Protein AF-A0A5T1T9F3-F1 (afdb_monomer_lite)

Structure (mmCIF, N/CA/C/O backbone):
data_AF-A0A5T1T9F3-F1
#
_entry.id   AF-A0A5T1T9F3-F1
#
loop_
_atom_site.group_PDB
_atom_site.id
_atom_site.type_symbol
_atom_site.label_atom_id
_atom_site.label_alt_id
_atom_site.label_comp_id
_atom_site.label_asym_id
_atom_site.label_entity_id
_atom_site.label_seq_id
_atom_site.pdbx_PDB_ins_code
_atom_site.Cartn_x
_atom_site.Cartn_y
_atom_site.Cartn_z
_atom_site.occupancy
_atom_site.B_iso_or_equiv
_atom_site.auth_seq_id
_atom_site.auth_comp_id
_atom_site.auth_asym_id
_atom_site.auth_atom_id
_atom_site.pdbx_PDB_model_num
ATOM 1 N N . MET A 1 1 ? 2.283 39.964 -39.818 1.00 54.38 1 MET A N 1
ATOM 2 C CA . MET A 1 1 ? 2.511 39.339 -38.492 1.00 54.38 1 MET A CA 1
ATOM 3 C C . MET A 1 1 ? 1.673 38.082 -38.218 1.00 54.38 1 MET A C 1
ATOM 5 O O . MET A 1 1 ? 2.219 37.162 -37.632 1.00 54.38 1 MET A O 1
ATOM 9 N N . LYS A 1 2 ? 0.411 37.957 -38.678 1.00 55.16 2 LYS 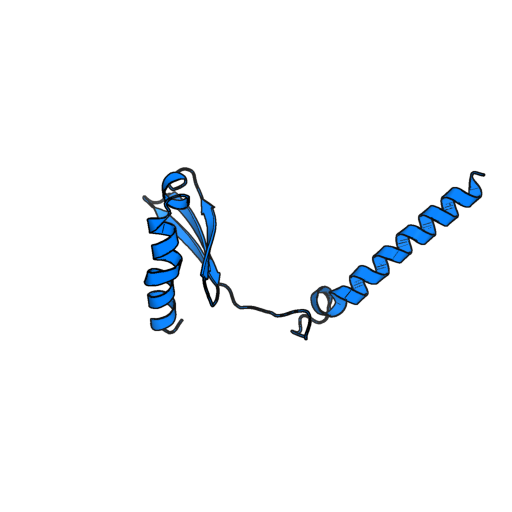A N 1
ATOM 10 C CA . LYS A 1 2 ? -0.427 36.756 -38.422 1.00 55.16 2 LYS A CA 1
ATOM 11 C C . LYS A 1 2 ? 0.124 35.419 -38.967 1.00 55.16 2 LYS A C 1
ATOM 13 O O . LYS A 1 2 ? -0.084 34.392 -38.338 1.00 55.16 2 LYS A O 1
ATOM 18 N N . LYS A 1 3 ? 0.855 35.420 -40.095 1.00 56.72 3 LYS A N 1
ATOM 19 C CA . LYS A 1 3 ? 1.419 34.188 -40.696 1.00 56.72 3 LYS A CA 1
ATOM 20 C C . LYS A 1 3 ? 2.562 33.565 -39.880 1.00 56.72 3 LYS A C 1
ATOM 22 O O . LYS A 1 3 ? 2.686 32.349 -39.867 1.00 56.72 3 LYS A O 1
ATOM 27 N N . CYS A 1 4 ? 3.353 34.367 -39.162 1.00 62.00 4 CYS A N 1
ATOM 28 C CA . CYS A 1 4 ? 4.458 33.845 -38.349 1.00 62.00 4 CYS A CA 1
ATOM 29 C C . CYS A 1 4 ? 3.952 33.088 -37.110 1.00 62.00 4 CYS A C 1
ATOM 31 O O . CYS A 1 4 ? 4.568 32.115 -36.698 1.00 62.00 4 CYS A O 1
ATOM 33 N N . ILE A 1 5 ? 2.799 33.487 -36.560 1.00 63.00 5 ILE A N 1
ATOM 34 C CA . ILE A 1 5 ? 2.196 32.860 -35.371 1.00 63.00 5 ILE A CA 1
ATOM 35 C C . ILE A 1 5 ? 1.809 31.397 -35.64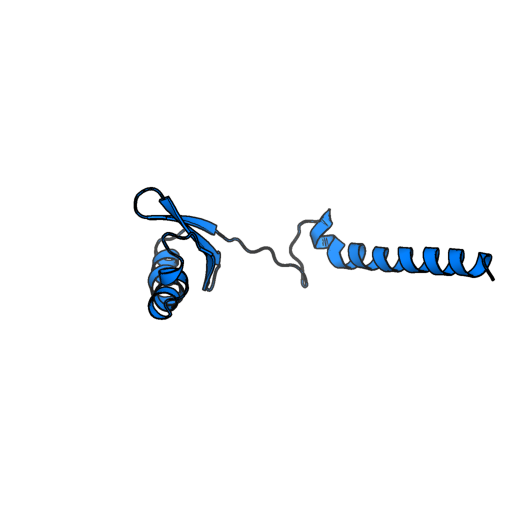7 1.00 63.00 5 ILE A C 1
ATOM 37 O O . ILE A 1 5 ? 2.047 30.531 -34.812 1.00 63.00 5 ILE A O 1
ATOM 41 N N . LEU A 1 6 ? 1.280 31.107 -36.841 1.00 60.91 6 LEU A N 1
ATOM 42 C CA . LEU A 1 6 ? 0.930 29.742 -37.261 1.00 60.91 6 LEU A CA 1
ATOM 43 C C . LEU A 1 6 ? 2.160 28.829 -37.377 1.00 60.91 6 LEU A C 1
ATOM 45 O O . LEU A 1 6 ? 2.105 27.671 -36.973 1.00 60.91 6 LEU A O 1
ATOM 49 N N . ILE A 1 7 ? 3.281 29.364 -37.865 1.00 64.56 7 ILE A N 1
ATOM 50 C CA . ILE A 1 7 ? 4.539 28.616 -37.996 1.00 64.56 7 ILE A CA 1
ATOM 51 C C . ILE A 1 7 ? 5.115 28.298 -36.607 1.00 64.56 7 ILE A C 1
ATOM 53 O O . ILE A 1 7 ? 5.501 27.159 -36.349 1.00 64.56 7 ILE A O 1
ATOM 57 N N . PHE A 1 8 ? 5.083 29.258 -35.677 1.00 60.75 8 PHE A N 1
ATOM 58 C CA . PHE A 1 8 ? 5.511 29.033 -34.291 1.00 60.75 8 PHE A CA 1
ATOM 59 C C . PHE A 1 8 ? 4.666 27.975 -33.565 1.00 60.75 8 PHE A C 1
ATOM 61 O O . PHE A 1 8 ? 5.224 27.148 -32.845 1.00 60.75 8 PHE A O 1
ATOM 68 N N . PHE A 1 9 ? 3.350 27.938 -33.799 1.00 61.59 9 PHE A N 1
ATOM 69 C CA . PHE A 1 9 ? 2.485 26.890 -33.245 1.00 61.59 9 PHE A CA 1
ATOM 70 C C . PHE A 1 9 ? 2.801 25.499 -33.817 1.00 61.59 9 PHE A C 1
ATOM 72 O O . PHE A 1 9 ? 2.851 24.530 -33.063 1.00 61.59 9 PHE A O 1
ATOM 79 N N . SER A 1 10 ? 3.081 25.398 -35.122 1.00 62.56 10 SER A N 1
ATOM 80 C CA . SER A 1 10 ? 3.438 24.118 -35.757 1.00 62.56 10 SER A CA 1
ATOM 81 C C . SER A 1 10 ? 4.795 23.553 -35.306 1.00 62.56 10 SER A C 1
ATOM 83 O O . SER A 1 10 ? 4.974 22.338 -35.236 1.00 62.56 10 SER A O 1
ATOM 85 N N . LEU A 1 11 ? 5.747 24.416 -34.935 1.00 62.84 11 LEU A N 1
ATOM 86 C CA . LEU A 1 11 ? 7.043 23.987 -34.400 1.00 62.84 11 LEU A CA 1
ATOM 87 C C . LEU A 1 11 ? 6.925 23.471 -32.958 1.00 62.84 11 LEU A C 1
ATOM 89 O O . LEU A 1 11 ? 7.601 22.509 -32.600 1.00 62.84 11 LEU A O 1
ATOM 93 N N . TYR A 1 12 ? 6.017 24.038 -32.157 1.00 62.75 12 TYR A N 1
ATOM 94 C CA . TYR A 1 12 ? 5.748 23.575 -30.790 1.00 62.75 12 TYR A CA 1
ATOM 95 C C . TYR A 1 12 ? 5.142 22.163 -30.749 1.00 62.75 12 TYR A C 1
ATOM 97 O O . TYR A 1 12 ? 5.461 21.388 -29.849 1.00 62.75 12 TYR A O 1
ATOM 105 N N . SER A 1 13 ? 4.319 21.785 -31.738 1.00 63.34 13 SER A N 1
ATOM 106 C CA . SER A 1 13 ? 3.770 20.422 -31.826 1.00 63.34 13 SER A CA 1
ATOM 107 C C . SER A 1 13 ? 4.834 19.342 -32.065 1.00 63.34 13 SER A C 1
ATOM 109 O O . SER A 1 13 ? 4.661 18.211 -31.618 1.00 63.34 13 SER A O 1
ATOM 111 N N . LEU A 1 14 ? 5.961 19.678 -32.705 1.00 61.53 14 LEU A N 1
ATOM 112 C CA . LEU A 1 14 ? 7.048 18.725 -32.969 1.00 61.53 14 LEU A CA 1
ATOM 113 C C . LEU A 1 14 ? 7.884 18.417 -31.718 1.00 61.53 14 LEU A C 1
ATOM 115 O O . LEU A 1 14 ? 8.466 17.340 -31.621 1.00 61.53 14 LEU A O 1
ATOM 119 N N . SER A 1 15 ? 7.898 19.302 -30.714 1.00 61.16 15 SER A N 1
ATOM 120 C CA . SER A 1 15 ? 8.583 19.039 -29.440 1.00 61.16 15 SER A CA 1
ATOM 121 C C . SER A 1 15 ? 7.941 17.903 -28.631 1.00 61.16 15 SER A C 1
ATOM 123 O O . SER A 1 15 ? 8.615 17.307 -27.792 1.00 61.16 15 SER A O 1
ATOM 125 N N . PHE A 1 16 ? 6.679 17.553 -28.908 1.00 60.09 16 PHE A N 1
ATOM 126 C CA . PHE A 1 16 ? 5.994 16.423 -28.273 1.00 60.09 16 PHE A CA 1
ATOM 127 C C . PHE A 1 16 ? 6.346 15.064 -28.901 1.00 60.09 16 PHE A C 1
ATOM 129 O O . PHE A 1 16 ? 6.179 14.043 -28.238 1.00 60.09 16 PHE A O 1
ATOM 136 N N . ALA A 1 17 ? 6.896 15.022 -30.124 1.00 61.88 17 ALA A N 1
ATOM 137 C CA . ALA A 1 17 ? 7.363 13.773 -30.744 1.00 61.88 17 ALA A CA 1
ATOM 138 C C . ALA A 1 17 ? 8.521 13.139 -29.947 1.00 61.88 17 ALA A C 1
ATOM 140 O O . ALA A 1 17 ? 8.576 11.925 -29.767 1.00 61.88 17 ALA A O 1
ATOM 141 N N . ASN A 1 18 ? 9.372 13.985 -29.361 1.00 64.00 18 ASN A N 1
ATOM 142 C CA . ASN A 1 18 ? 10.508 13.584 -28.529 1.00 64.00 18 ASN A CA 1
ATOM 143 C C . ASN A 1 18 ? 10.099 12.861 -27.230 1.00 64.00 18 ASN A C 1
ATOM 145 O O . ASN A 1 18 ? 10.902 12.137 -26.646 1.00 64.00 18 ASN A O 1
ATOM 149 N N . ILE A 1 19 ? 8.871 13.068 -26.737 1.00 66.44 19 ILE A N 1
ATOM 150 C CA . ILE A 1 19 ? 8.377 12.378 -25.534 1.00 66.44 19 ILE A CA 1
ATOM 151 C C . ILE A 1 19 ? 8.072 10.914 -25.858 1.00 66.44 19 ILE A C 1
ATOM 153 O O . ILE A 1 19 ? 8.383 10.042 -25.054 1.00 66.44 19 ILE A O 1
ATOM 157 N N . TYR A 1 20 ? 7.520 10.634 -27.042 1.00 68.75 20 TYR A N 1
ATOM 158 C CA . TYR A 1 20 ? 7.214 9.267 -27.461 1.00 68.75 20 TYR A CA 1
ATOM 159 C C . TYR A 1 20 ? 8.472 8.465 -27.783 1.00 68.75 20 TYR A C 1
ATOM 161 O O . TYR A 1 20 ? 8.516 7.294 -27.433 1.00 68.75 20 TYR A O 1
ATOM 169 N N . GLU A 1 21 ? 9.510 9.083 -28.358 1.00 68.94 21 GLU A N 1
ATOM 170 C CA . GLU A 1 21 ? 10.815 8.420 -28.508 1.00 68.94 21 GLU A CA 1
ATOM 171 C C . GLU A 1 21 ? 11.435 8.083 -27.147 1.00 68.94 21 GLU A C 1
ATOM 173 O O . GLU A 1 21 ? 11.874 6.958 -26.931 1.00 68.94 21 GLU A O 1
ATOM 178 N N . LYS A 1 22 ? 11.400 9.018 -26.189 1.00 72.62 22 LYS A N 1
ATOM 179 C CA . LYS A 1 22 ? 11.912 8.783 -24.827 1.00 72.62 22 LYS A CA 1
ATOM 180 C C . LYS A 1 22 ? 11.118 7.747 -24.030 1.00 72.62 22 LYS A C 1
ATOM 182 O O . LYS A 1 22 ? 11.647 7.195 -23.073 1.00 72.62 22 LYS A O 1
ATOM 187 N N . LEU A 1 23 ? 9.855 7.520 -24.383 1.00 73.25 23 LEU A N 1
ATOM 188 C CA . LEU A 1 23 ? 8.959 6.568 -23.722 1.00 73.25 23 LEU A CA 1
ATOM 189 C C . LEU A 1 23 ? 8.605 5.387 -24.633 1.00 73.25 23 LEU A C 1
ATOM 191 O O . LEU A 1 23 ? 7.622 4.693 -24.372 1.00 73.25 23 LEU A O 1
ATOM 195 N N . ASN A 1 24 ? 9.374 5.144 -25.698 1.00 76.19 24 ASN A N 1
ATOM 196 C CA . ASN A 1 24 ? 9.056 4.113 -26.684 1.00 76.19 24 ASN A CA 1
ATOM 197 C C . ASN A 1 24 ? 9.002 2.719 -26.040 1.00 76.19 24 ASN A C 1
ATOM 199 O O . ASN A 1 24 ? 8.063 1.950 -26.267 1.00 76.19 24 ASN A O 1
ATOM 203 N N . ASP A 1 25 ? 9.951 2.444 -25.144 1.00 72.12 25 ASP A N 1
ATOM 204 C CA . ASP A 1 25 ? 10.014 1.191 -24.389 1.00 72.12 25 ASP A CA 1
ATOM 205 C C . ASP A 1 25 ? 8.801 1.002 -23.470 1.00 72.12 25 ASP A C 1
ATOM 207 O O . ASP A 1 25 ? 8.299 -0.112 -23.305 1.00 72.12 25 ASP A O 1
ATOM 211 N N . PHE A 1 26 ? 8.292 2.106 -22.914 1.00 75.19 26 PHE A N 1
ATOM 212 C CA . PHE A 1 26 ? 7.100 2.126 -22.071 1.00 75.19 26 PHE A CA 1
ATOM 213 C C . PHE A 1 26 ? 5.812 1.926 -22.886 1.00 75.19 26 PHE A C 1
ATOM 215 O O . PHE A 1 26 ? 4.959 1.127 -22.505 1.00 75.19 26 PHE A O 1
ATOM 222 N N . ALA A 1 27 ? 5.660 2.641 -24.004 1.00 74.94 27 ALA A N 1
ATOM 223 C CA . ALA A 1 27 ? 4.415 2.684 -24.769 1.00 74.94 27 ALA A CA 1
ATOM 224 C C . ALA A 1 27 ? 4.222 1.477 -25.703 1.00 74.94 27 ALA A C 1
ATOM 226 O O . ALA A 1 27 ? 3.092 1.009 -25.860 1.00 74.94 27 ALA A O 1
ATOM 227 N N . TYR A 1 28 ? 5.297 0.965 -26.311 1.00 72.38 28 TYR A N 1
ATOM 228 C CA . TYR A 1 28 ? 5.192 0.013 -27.423 1.00 72.38 28 TYR A CA 1
ATOM 229 C C . TYR A 1 28 ? 5.887 -1.317 -27.157 1.00 72.38 28 TYR A C 1
ATOM 231 O O . TYR A 1 28 ? 5.301 -2.369 -27.413 1.00 72.38 28 TYR A O 1
ATOM 239 N N . GLU A 1 29 ? 7.109 -1.301 -26.624 1.00 71.50 29 GLU A N 1
ATOM 240 C CA . GLU A 1 29 ? 7.880 -2.541 -26.489 1.00 71.50 29 GLU A CA 1
ATOM 241 C C . GLU A 1 29 ? 7.532 -3.333 -25.227 1.00 71.50 29 GLU A C 1
ATOM 243 O O . GLU A 1 29 ? 7.662 -4.558 -25.228 1.00 71.50 29 GLU A O 1
ATOM 248 N N . LYS A 1 30 ? 7.066 -2.656 -24.165 1.00 71.50 30 LYS A N 1
ATOM 249 C CA . LYS A 1 30 ? 6.750 -3.245 -22.848 1.00 71.50 30 LYS A CA 1
ATOM 250 C C . LYS A 1 30 ? 7.891 -4.111 -22.294 1.00 71.50 30 LYS A C 1
ATOM 252 O O . LYS A 1 30 ? 7.646 -5.090 -21.587 1.00 71.50 30 LYS A O 1
ATOM 257 N N . LYS A 1 31 ? 9.141 -3.779 -22.623 1.00 71.88 31 LYS A N 1
ATOM 258 C CA . LYS A 1 31 ? 10.336 -4.511 -22.188 1.00 71.88 31 LYS A CA 1
ATOM 259 C C . LYS A 1 31 ? 11.139 -3.659 -21.211 1.00 71.88 31 LYS A C 1
ATOM 261 O O . LYS A 1 31 ? 11.338 -2.479 -21.484 1.00 71.88 31 LYS A O 1
ATOM 266 N N . PRO A 1 32 ? 11.627 -4.233 -20.098 1.00 74.75 32 PRO A N 1
ATOM 267 C CA . PRO A 1 32 ? 12.557 -3.532 -19.227 1.00 74.75 32 PRO A CA 1
ATOM 268 C C . PRO A 1 32 ? 13.826 -3.145 -19.993 1.00 74.75 32 PRO A C 1
ATOM 270 O O . PRO A 1 32 ? 14.365 -3.951 -20.752 1.00 74.75 32 PRO A O 1
ATOM 273 N N . ASN A 1 33 ? 14.337 -1.947 -19.745 1.00 77.69 33 ASN A N 1
ATOM 274 C CA . ASN A 1 33 ? 15.636 -1.498 -20.221 1.00 77.69 33 ASN A CA 1
ATOM 275 C C . ASN A 1 33 ? 16.357 -0.699 -19.120 1.00 77.69 33 ASN A C 1
ATOM 277 O O . ASN A 1 33 ? 16.026 -0.803 -17.936 1.00 77.69 33 ASN A O 1
ATOM 281 N N . LYS A 1 34 ? 17.397 0.061 -19.476 1.00 75.38 34 LYS A N 1
ATOM 282 C CA . LYS A 1 34 ? 18.170 0.829 -18.492 1.00 75.38 34 LYS A CA 1
ATOM 283 C C . LYS A 1 34 ? 17.324 1.887 -17.767 1.00 75.38 34 LYS A C 1
ATOM 285 O O . LYS A 1 34 ? 17.527 2.086 -16.569 1.00 75.38 34 LYS A O 1
ATOM 290 N N . ASP A 1 35 ? 16.385 2.509 -18.473 1.00 73.12 35 ASP A N 1
ATOM 291 C CA . ASP A 1 35 ? 15.605 3.656 -17.999 1.00 73.12 35 ASP A CA 1
ATOM 292 C C . ASP A 1 35 ? 14.171 3.271 -17.583 1.00 73.12 35 ASP A C 1
ATOM 294 O O . ASP A 1 35 ? 13.483 4.043 -16.917 1.00 73.12 35 ASP A O 1
ATOM 298 N N . PHE A 1 36 ? 13.733 2.049 -17.901 1.00 74.19 36 PHE A N 1
ATOM 299 C CA . PHE A 1 36 ? 12.425 1.501 -17.556 1.00 74.19 36 PHE A CA 1
ATOM 300 C C . PHE A 1 36 ? 12.559 0.118 -16.909 1.00 74.19 36 PHE A C 1
ATOM 302 O O . PHE A 1 36 ? 13.086 -0.819 -17.504 1.00 74.19 36 PHE A O 1
ATOM 309 N N . LYS A 1 37 ? 12.042 -0.044 -15.688 1.00 76.62 37 LYS A N 1
ATOM 310 C CA . LYS A 1 37 ? 12.011 -1.334 -14.987 1.00 76.62 37 LYS A CA 1
ATOM 311 C C . LYS A 1 37 ? 10.576 -1.715 -14.672 1.00 76.62 37 LYS A C 1
ATOM 313 O O . LYS A 1 37 ? 9.819 -0.903 -14.151 1.00 76.62 37 LYS A O 1
ATOM 318 N N . ILE A 1 38 ? 10.233 -2.967 -14.947 1.00 76.44 38 ILE A N 1
ATOM 319 C CA . ILE A 1 38 ? 8.969 -3.555 -14.514 1.00 76.44 38 ILE A CA 1
ATOM 320 C C . ILE A 1 38 ? 9.207 -4.163 -13.137 1.00 76.44 38 ILE A C 1
ATOM 322 O O . ILE A 1 38 ? 10.151 -4.932 -12.951 1.00 76.44 38 ILE A O 1
ATOM 326 N N . GLN A 1 39 ? 8.362 -3.801 -12.179 1.00 79.81 39 GLN A N 1
ATOM 327 C CA . GLN A 1 39 ? 8.372 -4.368 -10.840 1.00 79.81 39 GLN A CA 1
ATOM 328 C C . GLN A 1 39 ? 7.012 -4.992 -10.561 1.00 79.81 39 GLN A C 1
ATOM 330 O O . GLN A 1 39 ? 5.975 -4.375 -10.805 1.00 79.81 39 GLN A O 1
ATOM 335 N N . GLU A 1 40 ? 7.029 -6.218 -10.051 1.00 81.38 40 GLU A N 1
ATOM 336 C CA . GLU A 1 40 ? 5.824 -6.857 -9.546 1.00 81.38 40 GLU A CA 1
ATOM 337 C C . GLU A 1 40 ? 5.436 -6.219 -8.211 1.00 81.38 40 GLU A C 1
ATOM 339 O O . GLU A 1 40 ? 6.261 -6.069 -7.306 1.00 81.38 40 GLU A O 1
ATOM 344 N N . VAL A 1 41 ? 4.175 -5.814 -8.114 1.00 88.19 41 VAL A N 1
ATOM 345 C CA . VAL A 1 41 ? 3.585 -5.213 -6.919 1.00 88.19 41 VAL A CA 1
ATOM 346 C C . VAL A 1 41 ? 2.253 -5.889 -6.650 1.00 88.19 41 VAL A C 1
ATOM 348 O O . VAL A 1 41 ? 1.540 -6.249 -7.589 1.00 88.19 41 VAL A O 1
ATOM 351 N N . LYS A 1 42 ? 1.896 -6.054 -5.374 1.00 91.06 42 LYS A N 1
ATOM 352 C CA . LYS A 1 42 ? 0.571 -6.565 -5.002 1.00 91.06 42 LYS A CA 1
ATOM 353 C C . LYS A 1 42 ? -0.262 -5.442 -4.408 1.00 91.06 42 LYS A C 1
ATOM 355 O O . LYS A 1 42 ? 0.140 -4.818 -3.428 1.00 91.06 42 LYS A O 1
ATOM 360 N N . LEU A 1 43 ? -1.414 -5.193 -5.024 1.00 93.44 43 LEU A N 1
ATOM 361 C CA . LEU A 1 43 ? -2.442 -4.312 -4.488 1.00 93.44 43 LEU A CA 1
ATOM 362 C C . LEU A 1 43 ? -3.349 -5.140 -3.578 1.00 93.44 43 LEU A C 1
ATOM 364 O O . LEU A 1 43 ? -3.948 -6.117 -4.025 1.00 93.44 43 LEU A O 1
ATOM 368 N N . VAL A 1 44 ? -3.426 -4.765 -2.305 1.00 92.75 44 VAL A N 1
ATOM 369 C CA . VAL A 1 44 ? -4.204 -5.478 -1.291 1.00 92.75 44 VAL A CA 1
ATOM 370 C C . VAL A 1 44 ? -5.205 -4.526 -0.667 1.00 92.75 44 VAL A C 1
ATOM 372 O O . VAL A 1 44 ? -4.844 -3.450 -0.196 1.00 92.75 44 VAL A O 1
ATOM 375 N N . GLN A 1 45 ? -6.460 -4.950 -0.622 1.00 93.75 45 GLN A N 1
ATOM 376 C CA . GLN A 1 45 ? -7.515 -4.254 0.095 1.00 93.75 45 GLN A CA 1
ATOM 377 C C . GLN A 1 45 ? -7.675 -4.884 1.476 1.00 93.75 45 GLN A C 1
ATOM 379 O O . GLN A 1 45 ? -7.901 -6.087 1.607 1.00 93.75 45 GLN A O 1
ATOM 384 N N . PHE A 1 46 ? -7.524 -4.064 2.508 1.00 91.38 46 PHE A N 1
ATOM 385 C CA . PHE A 1 46 ? -7.773 -4.432 3.889 1.00 91.38 46 PHE A CA 1
ATOM 386 C C . PHE A 1 46 ? -9.122 -3.856 4.311 1.00 91.38 46 PHE A C 1
ATOM 388 O O . PHE A 1 46 ? -9.350 -2.646 4.218 1.00 91.38 46 PHE A O 1
ATOM 395 N N . SER A 1 47 ? -10.004 -4.731 4.787 1.00 92.50 47 SER A N 1
ATOM 396 C CA . SER A 1 47 ? -11.337 -4.376 5.266 1.00 92.50 47 SER A CA 1
ATOM 397 C C . SER A 1 47 ? -11.430 -4.622 6.771 1.00 92.50 47 SER A C 1
ATOM 399 O O . SER A 1 47 ? -10.959 -5.639 7.277 1.00 92.50 47 SER A O 1
ATOM 401 N N . GLN A 1 48 ? -12.065 -3.698 7.487 1.00 88.31 48 GLN A N 1
ATOM 402 C CA . GLN A 1 48 ? -12.326 -3.786 8.922 1.00 88.31 48 GLN A CA 1
ATOM 403 C C . GLN A 1 48 ? -13.835 -3.673 9.148 1.00 88.31 48 GLN A C 1
ATOM 405 O O . GLN A 1 48 ? -14.481 -2.814 8.553 1.00 88.31 48 GLN A O 1
ATOM 410 N N . GLU A 1 49 ? -14.412 -4.549 9.978 1.00 89.06 49 GLU A N 1
ATOM 411 C CA . GLU A 1 49 ? -15.863 -4.566 10.256 1.00 89.06 49 GLU A CA 1
ATOM 412 C C . GLU A 1 49 ? -16.732 -4.610 8.978 1.00 89.06 49 GLU A C 1
ATOM 414 O O . GLU A 1 49 ? -17.747 -3.921 8.869 1.00 89.06 49 GLU A O 1
ATOM 419 N N . ASN A 1 50 ? -16.323 -5.410 7.985 1.00 88.12 50 ASN A N 1
ATOM 420 C CA . ASN A 1 50 ? -16.966 -5.524 6.664 1.00 88.12 50 ASN A CA 1
ATOM 421 C C . ASN A 1 50 ? -17.035 -4.211 5.861 1.00 88.12 50 ASN A C 1
ATOM 423 O O . ASN A 1 50 ? -17.854 -4.084 4.952 1.00 88.12 50 ASN A O 1
ATOM 427 N N . LYS A 1 51 ? -16.185 -3.233 6.182 1.00 89.88 51 LYS A N 1
ATOM 428 C CA . LYS A 1 51 ? -16.035 -1.989 5.429 1.00 89.88 51 LYS A CA 1
ATOM 429 C C . LYS A 1 51 ? -14.617 -1.858 4.916 1.00 89.88 51 LYS A C 1
ATOM 431 O O . LYS A 1 51 ? -13.664 -2.273 5.578 1.00 89.88 51 LYS A O 1
ATOM 436 N N . ASP A 1 52 ? -14.485 -1.223 3.766 1.00 92.38 52 ASP A N 1
ATOM 437 C CA . ASP A 1 52 ? -13.182 -0.865 3.225 1.00 92.38 52 ASP A CA 1
ATOM 438 C C . ASP A 1 52 ? -12.461 0.055 4.205 1.00 92.38 52 ASP A C 1
ATOM 440 O O . ASP A 1 52 ? -13.069 0.930 4.829 1.00 92.38 52 ASP A O 1
ATOM 444 N N . CYS A 1 53 ? -11.177 -0.219 4.411 1.00 94.94 53 CYS A N 1
ATOM 445 C CA . CYS A 1 53 ? -10.370 0.422 5.439 1.00 94.94 53 CYS A CA 1
ATOM 446 C C . CYS A 1 53 ? -9.085 0.976 4.832 1.00 94.94 53 CYS A C 1
ATOM 448 O O . CYS A 1 53 ? -8.896 2.194 4.842 1.00 94.94 53 CYS A O 1
ATOM 450 N N . LEU A 1 54 ? -8.247 0.131 4.228 1.00 96.25 54 LEU A N 1
ATOM 451 C CA . LEU A 1 54 ? -7.009 0.560 3.574 1.00 96.25 54 LEU A CA 1
ATOM 452 C C . LEU A 1 54 ? -6.827 -0.138 2.230 1.00 96.25 54 LEU A C 1
ATOM 454 O O . LEU A 1 54 ? -7.137 -1.318 2.087 1.00 96.25 54 LEU A O 1
ATOM 458 N N . GLU A 1 55 ? -6.230 0.570 1.282 1.00 96.31 55 GLU A N 1
ATOM 459 C CA . GLU A 1 55 ? -5.593 -0.044 0.119 1.00 96.31 55 GLU A CA 1
ATOM 460 C C . GLU A 1 55 ? -4.086 0.063 0.288 1.00 96.31 55 GLU A C 1
ATOM 462 O O . GLU A 1 55 ? -3.543 1.150 0.501 1.00 96.31 55 GLU A O 1
ATOM 467 N N . LEU A 1 56 ? -3.415 -1.078 0.210 1.00 96.00 56 LEU A N 1
ATOM 468 C CA . LEU A 1 56 ? -1.985 -1.217 0.412 1.00 96.00 56 LEU A CA 1
ATOM 469 C C . LEU A 1 56 ? -1.322 -1.638 -0.894 1.00 96.00 56 LEU A C 1
ATOM 471 O O . LEU A 1 56 ? -1.776 -2.568 -1.559 1.00 96.00 56 LEU A O 1
ATOM 475 N N . LEU A 1 57 ? -0.210 -0.993 -1.224 1.00 95.06 57 LEU A N 1
ATOM 476 C CA . LEU A 1 57 ? 0.714 -1.453 -2.248 1.00 95.06 57 LEU A CA 1
ATOM 477 C C . LEU A 1 57 ? 1.896 -2.135 -1.568 1.00 95.06 57 LEU A C 1
ATOM 479 O O . LEU A 1 57 ? 2.647 -1.495 -0.829 1.00 95.06 57 LEU A O 1
ATOM 483 N N . ILE A 1 58 ? 2.052 -3.429 -1.820 1.00 93.50 58 ILE A N 1
ATOM 484 C CA . ILE A 1 58 ? 3.177 -4.218 -1.329 1.00 93.50 58 ILE A CA 1
ATOM 485 C C . ILE A 1 58 ? 4.231 -4.267 -2.432 1.00 93.50 58 ILE A C 1
ATOM 487 O O . ILE A 1 58 ? 4.013 -4.854 -3.494 1.00 93.50 58 ILE A O 1
ATOM 491 N N . GLU A 1 59 ? 5.371 -3.637 -2.164 1.00 91.25 59 GLU A N 1
ATOM 492 C CA . GLU A 1 59 ? 6.543 -3.599 -3.034 1.00 91.25 59 GLU A CA 1
ATOM 493 C C . GLU A 1 59 ? 7.671 -4.470 -2.453 1.00 91.25 59 GLU A C 1
ATOM 495 O O . GLU A 1 59 ? 7.633 -4.919 -1.305 1.00 91.25 59 GLU A O 1
ATOM 500 N N . ALA A 1 60 ? 8.745 -4.665 -3.223 1.00 87.94 60 ALA A N 1
ATOM 501 C CA . ALA A 1 60 ? 9.866 -5.508 -2.802 1.00 87.94 60 ALA A CA 1
ATOM 502 C C . ALA A 1 60 ? 10.586 -5.017 -1.530 1.00 87.94 60 ALA A C 1
ATOM 504 O O . ALA A 1 60 ? 11.244 -5.814 -0.865 1.00 87.94 60 ALA A O 1
ATOM 505 N N . SER A 1 61 ? 10.502 -3.731 -1.177 1.00 90.19 61 SER A N 1
ATOM 506 C CA . SER A 1 61 ? 11.230 -3.141 -0.041 1.00 90.19 61 SER A CA 1
ATOM 507 C C . SER A 1 61 ? 10.354 -2.389 0.956 1.00 90.19 61 SER A C 1
ATOM 509 O O . SER A 1 61 ? 10.873 -1.981 1.989 1.00 90.19 61 SER A O 1
ATOM 511 N N . GLN A 1 62 ? 9.068 -2.197 0.668 1.00 94.38 62 GLN A N 1
ATOM 512 C CA . GLN A 1 62 ? 8.183 -1.380 1.495 1.00 94.38 62 GLN A CA 1
ATOM 513 C C . GLN A 1 62 ? 6.716 -1.747 1.273 1.00 94.38 62 GLN A C 1
ATOM 515 O O . GLN A 1 62 ? 6.354 -2.337 0.254 1.00 94.38 62 GLN A O 1
ATOM 520 N N . VAL A 1 63 ? 5.875 -1.330 2.211 1.00 95.62 63 VAL A N 1
ATOM 521 C CA . VAL A 1 63 ? 4.420 -1.319 2.076 1.00 95.62 63 VAL A CA 1
ATOM 522 C C . VAL A 1 63 ? 3.941 0.119 2.178 1.00 95.62 63 VAL A C 1
ATOM 524 O O . VAL A 1 63 ? 4.254 0.829 3.136 1.00 95.62 63 VAL A O 1
ATOM 527 N N . ARG A 1 64 ? 3.177 0.551 1.176 1.00 94.88 64 ARG A N 1
ATOM 528 C CA . ARG A 1 64 ? 2.619 1.903 1.092 1.00 94.88 64 ARG A CA 1
ATOM 529 C C . ARG A 1 64 ? 1.111 1.850 1.229 1.00 94.88 64 ARG A C 1
ATOM 531 O O . ARG A 1 64 ? 0.469 0.989 0.641 1.00 94.88 64 ARG A O 1
ATOM 538 N N . ILE A 1 65 ? 0.545 2.804 1.956 1.00 95.81 65 ILE A N 1
ATOM 539 C CA . ILE A 1 65 ? -0.901 3.024 1.978 1.00 95.81 65 ILE A CA 1
ATOM 540 C C . ILE A 1 65 ? -1.240 3.897 0.766 1.00 95.81 65 ILE A C 1
ATOM 542 O O . ILE A 1 65 ? -0.803 5.044 0.702 1.00 95.81 65 ILE A O 1
ATOM 546 N N . LEU A 1 66 ? -1.980 3.354 -0.201 1.00 95.19 66 LEU A N 1
ATOM 547 C CA . LEU A 1 66 ? -2.454 4.100 -1.373 1.00 95.19 66 LEU A CA 1
ATOM 548 C C . LEU A 1 66 ? -3.721 4.885 -1.066 1.00 95.19 66 LEU A C 1
ATOM 550 O O . LEU A 1 66 ? -3.865 6.028 -1.493 1.00 95.19 66 LEU A O 1
ATOM 554 N N . ASN A 1 67 ? -4.631 4.263 -0.321 1.00 94.69 67 ASN A N 1
ATOM 555 C CA . ASN A 1 67 ? -5.895 4.866 0.056 1.00 94.69 67 ASN A CA 1
ATOM 556 C C . ASN A 1 67 ? -6.256 4.501 1.493 1.00 94.69 67 ASN A C 1
ATOM 558 O O . ASN A 1 67 ? -5.930 3.417 1.984 1.00 94.69 67 ASN A O 1
ATOM 562 N N . SER A 1 68 ? -6.941 5.424 2.158 1.00 95.44 68 SER A N 1
ATOM 563 C CA . SER A 1 68 ? -7.426 5.259 3.519 1.00 95.44 68 SER A CA 1
ATOM 564 C C . SER A 1 68 ? -8.856 5.758 3.606 1.00 95.44 68 SER A C 1
ATOM 566 O O . SER A 1 68 ? -9.138 6.943 3.419 1.00 95.44 68 SER A O 1
ATOM 568 N N . TYR A 1 69 ? -9.760 4.829 3.883 1.00 94.75 69 TYR A N 1
ATOM 569 C CA . TYR A 1 69 ? -11.176 5.106 4.042 1.00 94.75 69 TYR A CA 1
ATOM 570 C C . TYR A 1 69 ? -11.445 5.692 5.435 1.00 94.75 69 TYR A C 1
ATOM 572 O O . TYR A 1 69 ? -10.635 5.571 6.357 1.00 94.75 69 TYR A O 1
ATOM 580 N N . ASN A 1 70 ? -12.607 6.325 5.620 1.00 91.56 70 ASN A N 1
ATOM 581 C CA . ASN A 1 70 ? -12.958 7.011 6.874 1.00 91.56 70 ASN A CA 1
ATOM 582 C C . ASN A 1 70 ? -12.828 6.121 8.125 1.00 91.56 70 ASN A C 1
ATOM 584 O O . ASN A 1 70 ? -12.488 6.617 9.196 1.00 91.56 70 ASN A O 1
ATOM 588 N N . SER A 1 71 ? -13.060 4.815 7.979 1.00 88.44 71 SER A N 1
ATOM 589 C CA . SER A 1 71 ? -12.879 3.789 9.017 1.00 88.44 71 SER A CA 1
ATOM 590 C C . SER A 1 71 ? -11.451 3.746 9.577 1.00 88.44 71 SER A C 1
ATOM 592 O O . SER A 1 71 ? -11.274 3.520 10.770 1.00 88.44 71 SER A O 1
ATOM 594 N N . CYS A 1 72 ? -10.439 4.028 8.751 1.00 94.19 72 CYS A N 1
ATOM 595 C CA . CYS A 1 72 ? -9.025 3.827 9.076 1.00 94.19 72 CYS A CA 1
ATOM 596 C C . CYS A 1 72 ? -8.146 5.061 8.856 1.00 94.19 72 CYS A C 1
ATOM 598 O O . CYS A 1 72 ? -6.920 4.987 8.958 1.00 94.19 72 CYS A O 1
ATOM 600 N N . GLN A 1 73 ? -8.753 6.233 8.657 1.00 91.75 73 GLN A N 1
ATOM 601 C CA . GLN A 1 73 ? -8.024 7.479 8.425 1.00 91.75 73 GLN A CA 1
ATOM 602 C C . GLN A 1 73 ? -7.049 7.821 9.561 1.00 91.75 73 GLN A C 1
ATOM 604 O O . GLN A 1 73 ? -5.933 8.274 9.304 1.00 91.75 73 GLN A O 1
ATOM 609 N N . LYS A 1 74 ? -7.436 7.565 10.817 1.00 92.44 74 LYS A N 1
ATOM 610 C CA . LYS A 1 74 ? -6.543 7.742 11.973 1.00 92.44 74 LYS A CA 1
ATOM 611 C C . LYS A 1 74 ? -5.400 6.728 11.959 1.00 92.44 74 LYS A C 1
ATOM 613 O O . LYS A 1 74 ? -4.249 7.132 12.066 1.00 92.44 74 LYS A O 1
ATOM 618 N N . LEU A 1 75 ? -5.716 5.449 11.751 1.00 92.06 75 LEU A N 1
ATOM 619 C CA . LEU A 1 75 ? -4.737 4.359 11.705 1.00 92.06 75 LEU A CA 1
ATOM 620 C C . LEU A 1 75 ? -3.682 4.583 10.613 1.00 92.06 75 LEU A C 1
ATOM 622 O O . LEU A 1 75 ? -2.497 4.407 10.857 1.00 92.06 75 LEU A O 1
ATOM 626 N N . SER A 1 76 ? -4.085 5.063 9.432 1.00 92.44 76 SER A N 1
ATOM 627 C CA . SER A 1 76 ? -3.148 5.332 8.329 1.00 92.44 76 SER A CA 1
ATOM 628 C C . SER A 1 76 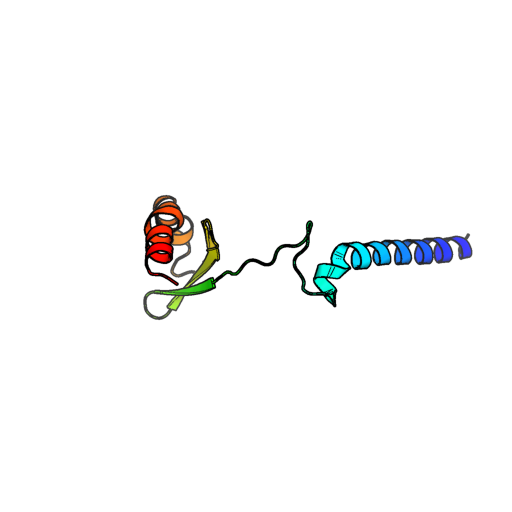? -2.086 6.392 8.638 1.00 92.44 76 SER A C 1
ATOM 630 O O . SER A 1 76 ? -1.044 6.423 7.987 1.00 92.44 76 SER A O 1
ATOM 632 N N . LYS A 1 77 ? -2.334 7.261 9.622 1.00 94.12 77 LYS A N 1
ATOM 633 C CA . LYS A 1 77 ? -1.411 8.323 10.046 1.00 94.12 77 LYS A CA 1
ATOM 634 C C . LYS A 1 77 ? -0.604 7.944 11.287 1.00 94.12 77 LYS A C 1
ATOM 636 O O . LYS A 1 77 ? 0.231 8.733 11.712 1.00 94.12 77 LYS A O 1
ATOM 641 N N . ASP A 1 78 ? -0.874 6.783 11.874 1.00 96.00 78 ASP A N 1
ATOM 642 C CA . ASP A 1 78 ? -0.175 6.315 13.060 1.00 96.00 78 ASP A CA 1
ATOM 643 C C . ASP A 1 78 ? 1.232 5.822 12.691 1.00 96.00 78 ASP A C 1
ATOM 645 O O . ASP A 1 78 ? 1.398 4.924 11.862 1.00 96.00 78 ASP A O 1
ATOM 649 N N . GLU A 1 79 ? 2.257 6.423 13.298 1.00 96.00 79 GLU A N 1
ATOM 650 C CA . GLU A 1 79 ? 3.661 6.103 13.004 1.00 96.00 79 GLU A CA 1
ATOM 651 C C . GLU A 1 79 ? 4.012 4.660 13.377 1.00 96.00 79 GLU A C 1
ATOM 653 O O . GLU A 1 79 ? 4.761 3.995 12.658 1.00 96.00 79 GLU A O 1
ATOM 658 N N . SER A 1 80 ? 3.442 4.147 14.472 1.00 96.62 80 SER A N 1
ATOM 659 C CA . SER A 1 80 ? 3.698 2.776 14.919 1.00 96.62 80 SER A CA 1
ATOM 660 C C . SER A 1 80 ? 3.111 1.769 13.935 1.00 96.62 80 SER A C 1
ATOM 662 O O . SER A 1 80 ? 3.759 0.777 13.608 1.00 96.62 80 SER A O 1
ATOM 664 N N . PHE A 1 81 ? 1.922 2.045 13.400 1.00 95.50 81 PHE A N 1
ATOM 665 C CA . PHE A 1 81 ? 1.305 1.233 12.361 1.00 95.50 81 PHE A CA 1
ATOM 666 C C . PHE A 1 81 ? 2.097 1.265 11.049 1.00 95.50 81 PHE A C 1
ATOM 668 O O . PHE A 1 81 ? 2.339 0.218 10.450 1.00 95.50 81 PHE A O 1
ATOM 675 N N . GLN A 1 82 ? 2.560 2.440 10.612 1.00 94.88 82 GLN A N 1
ATOM 676 C CA . GLN A 1 82 ? 3.406 2.542 9.417 1.00 94.88 82 GLN A CA 1
ATOM 677 C C . GLN A 1 82 ? 4.730 1.786 9.581 1.00 94.88 82 GLN A C 1
ATOM 679 O O . GLN A 1 82 ? 5.193 1.140 8.633 1.00 94.88 82 GLN A O 1
ATOM 684 N N . LYS A 1 83 ? 5.311 1.823 10.786 1.00 96.81 83 LYS A N 1
ATOM 685 C CA . LYS A 1 83 ? 6.497 1.042 11.138 1.00 96.81 83 LYS A CA 1
ATOM 686 C C . LYS A 1 83 ? 6.209 -0.458 11.099 1.00 96.81 83 LYS A C 1
ATOM 688 O O . LYS A 1 83 ? 6.927 -1.189 10.425 1.00 96.81 83 LYS A O 1
ATOM 693 N N . PHE A 1 84 ? 5.117 -0.902 11.720 1.00 96.06 84 PHE A N 1
ATOM 694 C CA . PHE A 1 84 ? 4.668 -2.294 11.666 1.00 96.06 84 PHE A CA 1
ATOM 695 C C . PHE A 1 84 ? 4.499 -2.797 10.222 1.00 96.06 84 PHE A C 1
ATOM 697 O O . PHE A 1 84 ? 4.974 -3.884 9.890 1.00 96.06 84 PHE A O 1
ATOM 704 N N . LEU A 1 85 ? 3.869 -2.002 9.344 1.00 95.75 85 LEU A N 1
ATOM 705 C CA . LEU A 1 85 ? 3.673 -2.365 7.936 1.00 95.75 85 LEU A CA 1
ATOM 706 C C . LEU A 1 85 ? 5.001 -2.618 7.206 1.00 95.75 85 LEU A C 1
ATOM 708 O O . LEU A 1 85 ? 5.105 -3.556 6.414 1.00 95.75 85 LEU A O 1
ATOM 712 N N . ASN A 1 86 ? 6.009 -1.786 7.466 1.00 95.75 86 ASN A N 1
ATOM 713 C CA . ASN A 1 86 ? 7.287 -1.827 6.756 1.00 95.75 86 ASN A CA 1
ATOM 714 C C . ASN A 1 86 ? 8.338 -2.735 7.408 1.00 95.75 86 ASN A C 1
ATOM 716 O O . ASN A 1 86 ? 9.284 -3.139 6.733 1.00 95.75 86 ASN A O 1
ATOM 720 N N . GLU A 1 87 ? 8.167 -3.091 8.678 1.00 95.38 87 GLU A N 1
ATOM 721 C CA . GLU A 1 87 ? 9.055 -4.003 9.397 1.00 95.38 87 GLU A CA 1
ATOM 722 C C . GLU A 1 87 ? 8.430 -5.395 9.503 1.00 95.38 87 GLU A C 1
ATOM 724 O O . GLU A 1 87 ? 8.754 -6.291 8.718 1.00 95.38 87 GLU A O 1
ATOM 729 N N . ASP A 1 88 ? 7.520 -5.581 10.457 1.00 94.94 88 ASP A N 1
ATOM 730 C CA . ASP A 1 88 ? 6.995 -6.894 10.826 1.00 94.94 88 ASP A CA 1
ATOM 731 C C . ASP A 1 88 ? 6.157 -7.510 9.708 1.00 94.94 88 ASP A C 1
ATOM 733 O O . ASP A 1 88 ? 6.420 -8.636 9.275 1.00 94.94 88 ASP A O 1
ATOM 737 N N . PHE A 1 89 ? 5.172 -6.764 9.201 1.00 93.56 89 PHE A N 1
ATOM 738 C CA . PHE A 1 89 ? 4.266 -7.256 8.167 1.00 93.56 89 PHE A CA 1
ATOM 739 C C . PHE A 1 89 ? 5.027 -7.602 6.886 1.00 93.56 89 PHE A C 1
ATOM 741 O O . PHE A 1 89 ? 4.888 -8.711 6.372 1.00 93.56 89 PHE A O 1
ATOM 748 N N . LEU A 1 90 ? 5.881 -6.697 6.394 1.00 92.94 90 LEU A N 1
ATOM 749 C CA . LEU A 1 90 ? 6.659 -6.934 5.180 1.00 92.94 90 LEU A CA 1
ATOM 750 C C . LEU A 1 90 ? 7.623 -8.122 5.328 1.00 92.94 90 LEU A C 1
ATOM 752 O O . LEU A 1 90 ? 7.795 -8.899 4.386 1.00 92.94 90 LEU A O 1
ATOM 756 N N . LYS A 1 91 ? 8.246 -8.288 6.500 1.00 92.69 91 LYS A N 1
ATOM 757 C CA . LYS A 1 91 ? 9.132 -9.424 6.783 1.00 92.69 91 LYS A CA 1
ATOM 758 C C . LYS A 1 91 ? 8.368 -10.746 6.776 1.00 92.69 91 LYS A C 1
ATOM 760 O O . LYS A 1 91 ? 8.825 -11.704 6.154 1.00 92.69 91 LYS A O 1
ATOM 765 N N . LEU A 1 92 ? 7.206 -10.798 7.428 1.00 90.31 92 LEU A N 1
ATOM 766 C CA . LEU A 1 92 ? 6.342 -11.982 7.429 1.00 90.31 92 LEU A CA 1
ATOM 767 C C . LEU A 1 92 ? 5.840 -12.309 6.024 1.00 90.31 92 LEU A C 1
ATOM 769 O O . LEU A 1 92 ? 5.877 -13.464 5.606 1.00 90.31 92 LEU A O 1
ATOM 773 N N . TYR A 1 93 ? 5.429 -11.285 5.281 1.00 86.62 93 TYR A N 1
ATOM 774 C CA . TYR A 1 93 ? 4.940 -11.424 3.920 1.00 86.62 93 TYR A CA 1
ATOM 775 C C . TYR A 1 93 ? 5.989 -12.072 2.999 1.00 86.62 93 TYR A C 1
ATOM 777 O O . TYR A 1 93 ? 5.674 -13.029 2.297 1.00 86.62 93 TYR A O 1
ATOM 785 N N . LYS A 1 94 ? 7.253 -11.628 3.065 1.00 85.75 94 LYS A N 1
ATOM 786 C CA . LYS A 1 94 ? 8.357 -12.214 2.277 1.00 85.75 94 LYS A CA 1
ATOM 787 C C . LYS A 1 94 ? 8.741 -13.625 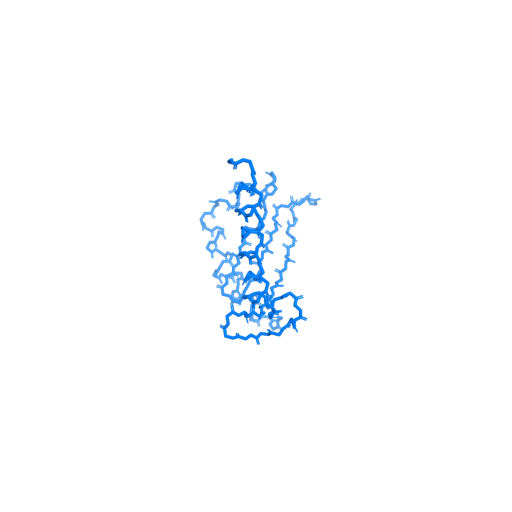2.719 1.00 85.75 94 LYS A C 1
ATOM 789 O O . LYS A 1 94 ? 9.077 -14.459 1.885 1.00 85.75 94 LYS A O 1
ATOM 794 N N . ASN A 1 95 ? 8.713 -13.899 4.023 1.00 80.50 95 ASN A N 1
ATOM 795 C CA . ASN A 1 95 ? 9.107 -15.205 4.557 1.00 80.50 95 ASN A CA 1
ATOM 796 C C . ASN A 1 95 ? 8.110 -16.319 4.212 1.00 80.50 95 ASN A C 1
ATOM 798 O O . ASN A 1 95 ? 8.495 -17.484 4.181 1.00 80.50 95 ASN A O 1
ATOM 802 N N . ASN A 1 96 ? 6.854 -15.975 3.919 1.00 69.25 96 ASN A N 1
ATOM 803 C CA . ASN A 1 96 ? 5.813 -16.942 3.574 1.00 69.25 96 ASN A CA 1
ATOM 804 C C . ASN A 1 96 ? 5.811 -17.369 2.090 1.00 69.25 96 ASN A C 1
ATOM 806 O O . ASN A 1 96 ? 4.873 -18.036 1.661 1.00 69.25 96 ASN A O 1
ATOM 810 N N . GLY A 1 97 ? 6.860 -17.044 1.321 1.00 55.84 97 GLY A N 1
ATOM 811 C CA . GLY A 1 97 ? 7.118 -17.650 0.007 1.00 55.84 97 GLY A CA 1
ATOM 812 C C . GLY A 1 97 ? 6.141 -17.266 -1.110 1.00 55.84 97 GLY A C 1
ATOM 813 O O . GLY A 1 97 ? 5.943 -18.061 -2.027 1.00 55.84 97 GLY A O 1
ATOM 814 N N . TYR A 1 98 ? 5.538 -16.077 -1.030 1.00 46.81 9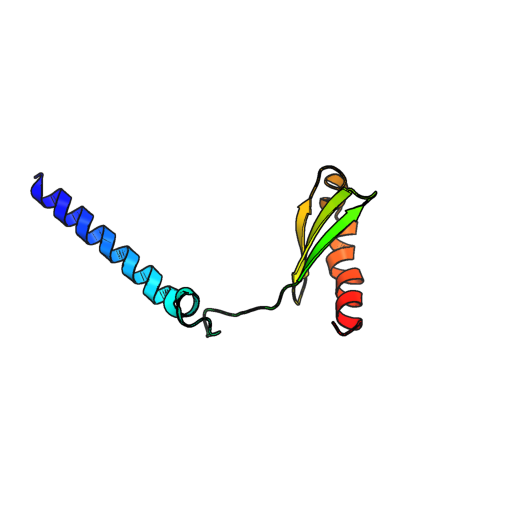8 TYR A N 1
ATOM 815 C CA . TYR A 1 98 ? 4.651 -15.509 -2.054 1.00 46.81 98 TYR A CA 1
ATOM 816 C C . TYR A 1 98 ? 5.278 -14.374 -2.857 1.00 46.81 98 TYR A C 1
ATOM 818 O O . TYR A 1 98 ? 6.209 -13.714 -2.347 1.00 46.81 98 TYR A O 1
#

pLDDT: mean 81.66, std 13.87, range [46.81, 96.81]

Foldseek 3Di:
DVVVVVVVVVVVVVVVVVVCVVCVCVPPVVDDDPVDDDFDWDWDFDADPNHTAFTWIQGPQAIDTPDGDPNHPVVNPDPVNRVCRRPVVNVVVVVVPD

Organism: Campylobacter jejuni (NCBI:txid197)

Secondary structure (DSSP, 8-state):
-HHHHHHHHHHHHHTTHHHHHHTHIIIII----SS------EEEEEEETTEEEEEEEE-SS-EEEEEE-TTTHHHHT-HHHHHHIIIIIHHHHHHTT-

Sequence (98 aa):
MKKCILIFFSLYSLSFANIYEK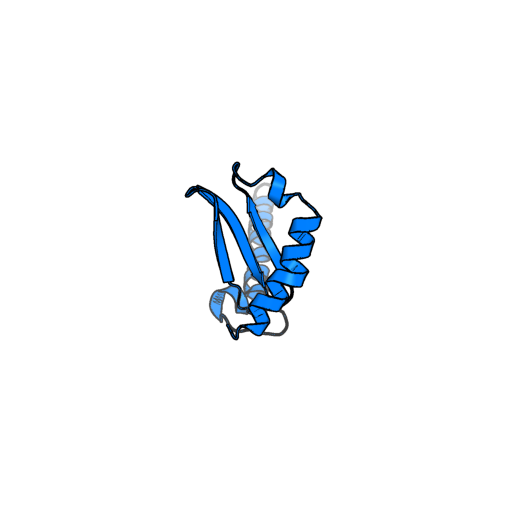LNDFAYEKKPNKDFKIQEVKLVQFSQENKDCLELLIEASQVRILNSYNSCQKLSKDESFQKFLNEDFLKLYKNNGY

Radius of gyration: 22.33 Å; chains: 1; bounding box: 35×57×56 Å